Protein AF-A0A2D8NB82-F1 (afdb_monomer_lite)

Radius of gyration: 20.24 Å; chains: 1; bounding box: 32×34×57 Å

pLDDT: mean 88.19, std 11.0, range [58.53, 97.94]

Secondary structure (DSSP, 8-state):
-HHHHHHHHHHHHGGGG-PEEEETTTTT-EEEEEEEETTTTEEEEEEEE-HHHHTTTT--EEEE-

Sequence (65 aa):
MNKFFGIIFLFLSTSIFSQIKTDWLELRDVHYKSQYSEEYDSYFQVPFFGKNIEALDNKEVTITG

Structure (mmCIF, N/CA/C/O backbone):
data_AF-A0A2D8NB82-F1
#
_entry.id   AF-A0A2D8NB82-F1
#
loop_
_atom_site.group_PDB
_atom_site.id
_atom_site.type_symbol
_atom_site.label_atom_id
_atom_site.label_alt_id
_atom_site.label_comp_id
_atom_site.label_asym_id
_atom_site.label_entity_id
_atom_site.label_seq_id
_atom_site.pdbx_PDB_ins_code
_atom_site.Cartn_x
_atom_site.Cartn_y
_atom_site.Cartn_z
_atom_site.occupancy
_atom_site.B_iso_or_equiv
_atom_site.auth_seq_id
_atom_site.auth_comp_id
_atom_site.auth_asym_id
_atom_site.auth_atom_id
_atom_site.pdbx_PDB_model_num
ATOM 1 N N . MET A 1 1 ? -2.986 25.638 37.864 1.00 58.53 1 MET A N 1
ATOM 2 C CA . MET A 1 1 ? -2.257 24.913 36.798 1.00 58.53 1 MET A CA 1
ATOM 3 C C . MET A 1 1 ? -2.791 23.499 36.554 1.00 58.53 1 MET A C 1
ATOM 5 O O . MET A 1 1 ? -3.026 23.160 35.406 1.00 58.53 1 MET A O 1
ATOM 9 N N . ASN A 1 2 ? -3.081 22.704 37.590 1.00 64.50 2 ASN A N 1
ATOM 10 C CA . ASN A 1 2 ? -3.454 21.280 37.444 1.00 64.50 2 ASN A CA 1
ATOM 11 C C . ASN A 1 2 ? -4.763 21.023 36.668 1.00 64.50 2 ASN A C 1
ATOM 13 O O . ASN A 1 2 ? -4.871 20.027 35.963 1.00 64.50 2 ASN A O 1
ATOM 17 N N . LYS A 1 3 ? -5.743 21.938 36.740 1.00 70.06 3 LYS A N 1
ATOM 18 C CA . LYS A 1 3 ? -7.017 21.815 36.002 1.00 70.06 3 LYS A CA 1
ATOM 19 C C . LYS A 1 3 ? -6.849 21.912 34.475 1.00 70.06 3 LYS A C 1
ATOM 21 O O . LYS A 1 3 ? -7.642 21.333 33.747 1.00 70.06 3 LYS A O 1
ATOM 26 N N . PHE A 1 4 ? -5.816 22.612 33.999 1.00 77.06 4 PHE A N 1
ATOM 27 C CA . PHE A 1 4 ? -5.560 22.817 32.567 1.00 77.06 4 PHE A CA 1
ATOM 28 C C . PHE A 1 4 ? -4.966 21.561 31.913 1.00 77.06 4 PHE A C 1
ATOM 30 O O . PHE A 1 4 ? -5.361 21.181 30.815 1.00 77.06 4 PHE A O 1
ATOM 37 N N . PHE A 1 5 ? -4.087 20.862 32.636 1.00 81.19 5 PHE A N 1
ATOM 38 C CA . PHE A 1 5 ? -3.531 19.579 32.201 1.00 81.19 5 PHE A CA 1
ATOM 39 C C . PHE A 1 5 ? -4.602 18.498 32.031 1.00 81.19 5 PHE A C 1
ATOM 41 O O . PHE A 1 5 ? -4.529 17.720 31.086 1.00 81.19 5 PHE A O 1
ATOM 48 N N . GLY A 1 6 ? -5.626 18.485 32.892 1.00 81.38 6 GLY A N 1
ATOM 49 C CA . GLY A 1 6 ? -6.747 17.550 32.759 1.00 81.38 6 GLY A CA 1
ATOM 50 C C . GLY A 1 6 ? -7.527 17.732 31.454 1.00 81.38 6 GLY A C 1
ATOM 51 O O . GLY A 1 6 ? -7.900 16.748 30.827 1.00 81.38 6 GLY A O 1
ATOM 52 N N . ILE A 1 7 ? -7.712 18.978 31.006 1.00 82.56 7 ILE A N 1
ATOM 53 C CA . ILE A 1 7 ? -8.397 19.287 29.742 1.00 82.56 7 ILE A CA 1
ATOM 54 C C . ILE A 1 7 ? -7.553 18.819 28.550 1.00 82.56 7 ILE A C 1
ATOM 56 O O . ILE A 1 7 ? -8.075 18.157 27.660 1.00 82.56 7 ILE A O 1
ATOM 60 N N . ILE A 1 8 ? -6.244 19.092 28.559 1.00 81.75 8 ILE A N 1
ATOM 61 C CA . ILE A 1 8 ? -5.315 18.644 27.505 1.00 81.75 8 ILE A CA 1
ATOM 62 C C 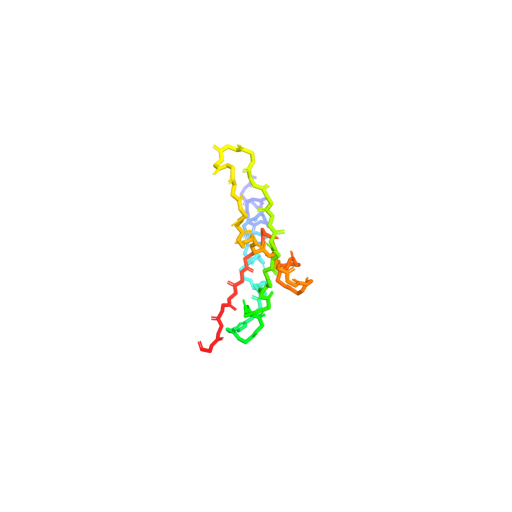. ILE A 1 8 ? -5.296 17.112 27.398 1.00 81.75 8 ILE A C 1
ATOM 64 O O . ILE A 1 8 ? -5.357 16.570 26.298 1.00 81.75 8 ILE A O 1
ATOM 68 N N . PHE A 1 9 ? -5.271 16.408 28.532 1.00 79.25 9 PHE A N 1
ATOM 69 C CA . PHE A 1 9 ? -5.303 14.944 28.557 1.00 79.25 9 PHE A CA 1
ATOM 70 C C . PHE A 1 9 ? -6.603 14.373 27.964 1.00 79.25 9 PHE A C 1
ATOM 72 O O . PHE A 1 9 ? -6.579 13.353 27.280 1.00 79.25 9 PHE A O 1
ATOM 79 N N . LEU A 1 10 ? -7.728 15.062 28.169 1.00 78.88 10 LEU A N 1
ATOM 80 C CA . LEU A 1 10 ? -9.035 14.681 27.631 1.00 78.88 10 LEU A CA 1
ATOM 81 C C . LEU A 1 10 ? -9.128 14.895 26.109 1.00 78.88 10 LEU A C 1
ATOM 83 O O . LEU A 1 10 ? -9.810 14.139 25.428 1.00 78.88 10 LEU A O 1
ATOM 87 N N . PHE A 1 11 ? -8.409 15.876 25.557 1.00 72.81 11 PHE A N 1
ATOM 88 C CA . PHE A 1 11 ? -8.303 16.061 24.104 1.00 72.81 11 PHE A CA 1
ATOM 89 C C . PHE A 1 11 ? -7.355 15.062 23.434 1.00 72.81 11 PHE A C 1
ATOM 91 O O . PHE A 1 11 ? -7.561 14.716 22.279 1.00 72.81 11 PHE A O 1
ATOM 98 N N . LEU A 1 12 ? -6.333 14.570 24.136 1.00 75.12 12 LEU A N 1
ATOM 99 C CA . LEU A 1 12 ? -5.429 13.552 23.590 1.00 75.12 12 LEU A CA 1
ATOM 100 C C . LEU A 1 12 ? -6.094 12.169 23.502 1.00 75.12 12 LEU A C 1
ATOM 102 O O . LEU A 1 12 ? -5.745 11.379 22.624 1.00 75.12 12 LEU A O 1
ATOM 106 N N . SER A 1 13 ? -7.070 11.875 24.368 1.00 70.38 13 SER A N 1
ATOM 107 C CA . SER A 1 13 ? -7.765 10.581 24.379 1.00 70.38 13 SER A CA 1
ATOM 108 C C . SER A 1 13 ? -8.807 10.412 23.265 1.00 70.38 13 SER A C 1
ATOM 110 O O . SER A 1 13 ? -9.120 9.276 22.909 1.00 70.38 13 SER A O 1
ATOM 112 N N . THR A 1 14 ? -9.319 11.493 22.665 1.00 65.69 14 THR A N 1
ATOM 113 C CA . THR A 1 14 ? -10.290 11.405 21.555 1.00 65.69 14 THR A CA 1
ATOM 114 C C . THR A 1 14 ? -9.667 10.876 20.262 1.00 65.69 14 THR A C 1
ATOM 116 O O . THR A 1 14 ? -10.369 10.270 19.455 1.00 65.69 14 THR A O 1
ATOM 119 N N . SER A 1 15 ? -8.349 11.023 20.100 1.00 63.19 15 SER A N 1
ATOM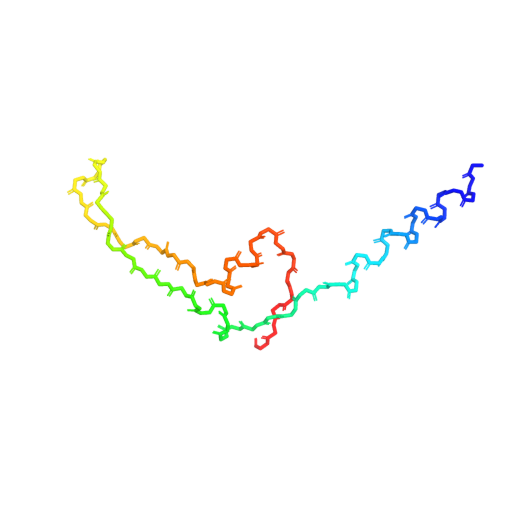 120 C CA . SER A 1 15 ? -7.569 10.499 18.968 1.00 63.19 15 SER A CA 1
ATOM 121 C C . SER A 1 15 ? -7.713 8.981 18.800 1.00 63.19 15 SER A C 1
ATOM 123 O O . SER A 1 15 ? -7.724 8.479 17.683 1.00 63.19 15 SER A O 1
ATOM 125 N N . ILE A 1 16 ? -7.881 8.252 19.910 1.00 65.81 16 ILE A N 1
ATOM 126 C CA . ILE A 1 16 ? -7.853 6.780 19.959 1.00 65.81 16 ILE A CA 1
ATOM 127 C C . ILE A 1 16 ? -9.120 6.157 19.336 1.00 65.81 16 ILE A C 1
ATOM 129 O O . ILE A 1 16 ? -9.103 5.018 18.881 1.00 65.81 16 ILE A O 1
ATOM 133 N N . PHE A 1 17 ? -10.235 6.895 19.283 1.00 63.69 17 PHE A N 1
ATOM 134 C CA . PHE A 1 17 ? -11.528 6.375 18.812 1.00 63.69 17 PHE A CA 1
ATOM 135 C C . PHE A 1 17 ? -11.854 6.715 17.348 1.00 63.69 17 PHE A C 1
ATOM 137 O O . PHE A 1 17 ? -12.926 6.350 16.869 1.00 63.69 17 PHE A O 1
ATOM 144 N N . SER A 1 18 ? -10.951 7.387 16.626 1.00 68.94 18 SER A N 1
ATOM 145 C CA . SER A 1 18 ? -11.189 7.857 15.252 1.00 68.94 18 SER A CA 1
ATOM 146 C C . SER A 1 18 ? -10.485 7.025 14.169 1.00 68.94 18 SER A C 1
ATOM 148 O O . SER A 1 18 ? -10.367 7.489 13.032 1.00 68.94 18 SER A O 1
ATOM 150 N N . GLN A 1 19 ? -10.003 5.819 14.486 1.00 82.00 19 GLN A N 1
ATOM 151 C CA . GLN A 1 19 ? -9.244 5.032 13.517 1.00 82.00 19 GLN A CA 1
ATOM 152 C C . GLN A 1 19 ? -10.088 4.637 12.300 1.00 82.00 19 GLN A C 1
ATOM 154 O O . GLN A 1 19 ? -11.207 4.131 12.433 1.00 82.00 19 GLN A O 1
ATOM 159 N N . ILE A 1 20 ? -9.531 4.826 11.107 1.00 90.94 20 ILE A N 1
ATOM 160 C CA . ILE A 1 20 ? -10.175 4.439 9.851 1.00 90.94 20 ILE A CA 1
ATOM 161 C C . ILE A 1 20 ? -10.093 2.918 9.713 1.00 90.94 20 ILE A C 1
ATOM 163 O O . ILE A 1 20 ? -9.013 2.342 9.823 1.00 90.94 20 ILE A O 1
ATOM 167 N N . LYS A 1 21 ? -11.227 2.252 9.483 1.00 92.19 21 LYS A N 1
ATOM 168 C CA . LYS A 1 21 ? -11.265 0.802 9.246 1.00 92.19 21 LYS A CA 1
ATOM 169 C C . LYS A 1 21 ? -11.164 0.513 7.754 1.00 92.19 21 LYS A C 1
ATOM 171 O O . LYS A 1 21 ? -11.846 1.170 6.975 1.00 92.19 21 LYS A O 1
ATOM 176 N N . THR A 1 22 ? -10.352 -0.471 7.392 1.00 93.75 22 THR A N 1
ATOM 177 C CA . THR A 1 22 ? -10.208 -0.984 6.021 1.00 93.75 22 THR A CA 1
ATOM 178 C C . THR A 1 22 ? -9.955 -2.497 6.056 1.00 93.75 22 THR A C 1
ATOM 180 O O . THR A 1 22 ? -9.821 -3.088 7.137 1.00 93.75 22 THR A O 1
ATOM 183 N N . ASP A 1 23 ? -9.900 -3.138 4.893 1.00 95.19 23 ASP A N 1
ATOM 184 C CA . ASP A 1 23 ? -9.633 -4.567 4.741 1.00 95.19 23 ASP A CA 1
ATOM 185 C C . ASP A 1 23 ? -8.647 -4.863 3.596 1.00 95.19 23 ASP A C 1
ATOM 187 O O . ASP A 1 23 ? -8.256 -3.991 2.817 1.00 95.19 23 ASP A O 1
ATOM 191 N N . TRP A 1 24 ? -8.217 -6.122 3.492 1.00 94.44 24 TRP A N 1
ATOM 192 C CA . TRP A 1 24 ? -7.284 -6.551 2.444 1.00 94.44 24 TRP A CA 1
ATOM 193 C C . TRP A 1 24 ? -7.842 -6.416 1.025 1.00 94.44 24 TRP A C 1
ATOM 195 O O . TRP A 1 24 ? -7.064 -6.347 0.072 1.00 94.44 24 TRP A O 1
ATOM 205 N N . LEU A 1 25 ? -9.167 -6.422 0.859 1.00 94.69 25 LEU A N 1
ATOM 206 C CA . LEU A 1 25 ? -9.799 -6.315 -0.450 1.00 94.69 25 LEU A CA 1
ATOM 207 C C . LEU A 1 25 ? -9.698 -4.879 -0.975 1.00 94.69 25 LEU A C 1
ATOM 209 O O . LEU A 1 25 ? -9.366 -4.700 -2.148 1.00 94.69 25 LEU A O 1
ATOM 213 N N . GLU A 1 26 ? -9.918 -3.884 -0.112 1.00 92.19 26 GLU A N 1
ATOM 214 C CA . GLU A 1 26 ? -9.697 -2.464 -0.409 1.00 92.19 26 GLU A CA 1
ATOM 215 C C . GLU A 1 26 ? -8.216 -2.154 -0.637 1.00 92.19 26 GLU A C 1
ATOM 217 O O . GLU A 1 26 ? -7.871 -1.496 -1.618 1.00 92.19 26 GLU A O 1
ATOM 222 N N . LEU A 1 27 ? -7.321 -2.682 0.206 1.00 94.31 27 LEU A N 1
ATOM 223 C CA . LEU A 1 27 ? -5.873 -2.454 0.091 1.00 94.31 27 LEU A CA 1
ATOM 224 C C . LEU A 1 27 ? -5.231 -3.102 -1.148 1.00 94.31 27 LEU A C 1
ATOM 226 O O . LEU A 1 27 ? -4.072 -2.829 -1.463 1.00 94.31 27 LEU A O 1
ATOM 230 N N . ARG A 1 28 ? -5.966 -3.947 -1.876 1.00 93.88 28 ARG A N 1
ATOM 231 C CA . ARG A 1 28 ? -5.503 -4.561 -3.127 1.00 93.88 28 ARG A CA 1
ATOM 232 C C . ARG A 1 28 ? -5.590 -3.618 -4.330 1.00 93.88 28 ARG A C 1
ATOM 234 O O . ARG A 1 28 ? -5.139 -3.997 -5.408 1.00 93.88 28 ARG A O 1
ATOM 241 N N . ASP A 1 29 ? -6.164 -2.427 -4.184 1.00 95.94 29 ASP A N 1
ATOM 242 C CA . ASP A 1 29 ? -6.311 -1.420 -5.247 1.00 95.94 29 ASP A CA 1
ATOM 243 C C . ASP A 1 29 ? -4.966 -0.764 -5.644 1.00 95.94 29 ASP A C 1
ATOM 245 O O . ASP A 1 29 ? -4.750 0.443 -5.531 1.00 95.94 29 ASP A O 1
ATOM 249 N N . VAL A 1 30 ? -4.018 -1.600 -6.072 1.00 95.56 30 VAL A N 1
ATOM 250 C CA . VAL A 1 30 ? -2.677 -1.249 -6.533 1.00 95.56 30 VAL A CA 1
ATOM 251 C C . VAL A 1 30 ? -2.567 -1.627 -8.003 1.00 95.56 30 VAL A C 1
ATOM 253 O O . VAL A 1 30 ? -2.854 -2.757 -8.410 1.00 95.56 30 VAL A O 1
ATOM 256 N N . HIS A 1 31 ? -2.113 -0.683 -8.811 1.00 95.56 31 HIS A N 1
ATOM 257 C CA . HIS A 1 31 ? -1.937 -0.840 -10.246 1.00 95.56 31 HIS A CA 1
ATOM 258 C C . HIS A 1 31 ? -0.487 -0.592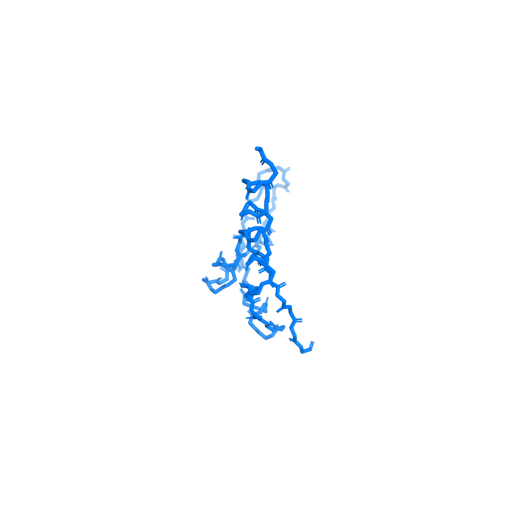 -10.634 1.00 95.56 31 HIS A C 1
ATOM 260 O O . HIS A 1 31 ? 0.275 -0.014 -9.869 1.00 95.56 31 HIS A O 1
ATOM 266 N N . TYR A 1 32 ? -0.103 -1.004 -11.839 1.00 96.44 32 TYR A N 1
ATOM 267 C CA . TYR A 1 32 ? 1.267 -0.865 -12.321 1.00 96.44 32 TYR A CA 1
ATOM 268 C C . TYR A 1 32 ? 1.294 -0.157 -13.664 1.00 96.44 32 TYR A C 1
ATOM 270 O O . TYR A 1 32 ? 0.451 -0.401 -14.531 1.00 96.44 32 TYR A O 1
ATOM 278 N N . LYS A 1 33 ? 2.281 0.720 -13.831 1.00 96.56 33 LYS A N 1
ATOM 279 C CA . LYS A 1 33 ? 2.605 1.338 -15.113 1.00 96.56 33 LYS A CA 1
ATOM 280 C C . LYS A 1 33 ? 4.067 1.094 -15.448 1.00 96.56 33 LYS A C 1
ATOM 282 O O . LYS A 1 33 ? 4.931 1.127 -14.574 1.00 96.56 33 LYS A O 1
ATOM 287 N N . SER A 1 34 ? 4.337 0.895 -16.731 1.00 97.56 34 SER A N 1
ATOM 288 C CA . SER A 1 34 ? 5.706 0.828 -17.219 1.00 97.56 34 SER A CA 1
ATOM 289 C C . SER A 1 34 ? 6.317 2.229 -17.206 1.00 97.56 34 SER A C 1
ATOM 291 O O . SER A 1 34 ? 5.744 3.161 -17.772 1.00 97.56 34 SER A O 1
ATOM 293 N N . GLN A 1 35 ? 7.459 2.383 -16.544 1.00 97.94 35 GLN A N 1
ATOM 294 C CA . GLN A 1 35 ? 8.217 3.625 -16.493 1.00 97.94 35 GLN A CA 1
ATOM 295 C C . GLN A 1 35 ? 9.670 3.346 -16.860 1.00 97.94 35 GLN A C 1
ATOM 297 O O . GLN A 1 35 ? 10.292 2.424 -16.332 1.00 97.94 35 GLN A O 1
ATOM 302 N N . TYR A 1 36 ? 10.192 4.145 -17.782 1.00 97.62 36 TYR A N 1
ATOM 303 C CA . TYR A 1 36 ? 11.588 4.082 -18.182 1.00 97.62 36 TYR A CA 1
ATOM 304 C C . TYR A 1 36 ? 12.482 4.691 -17.096 1.00 97.62 36 TYR A C 1
ATOM 306 O O . TYR A 1 36 ? 12.168 5.761 -16.570 1.00 97.62 36 TYR A O 1
ATOM 314 N N . SER A 1 37 ? 13.579 4.011 -16.766 1.00 96.50 37 SER A N 1
ATOM 315 C CA . SER A 1 37 ? 14.642 4.525 -15.905 1.00 96.50 37 SER A CA 1
ATOM 316 C C . SER A 1 37 ? 15.907 4.736 -16.726 1.00 96.50 37 SER A C 1
ATOM 318 O O . SER A 1 37 ? 16.460 3.781 -17.270 1.00 96.50 37 SER A O 1
ATOM 320 N N . GLU A 1 38 ? 16.373 5.983 -16.778 1.00 97.44 38 GLU A N 1
ATOM 321 C CA . GLU A 1 38 ? 17.621 6.358 -17.452 1.00 97.44 38 GLU A CA 1
ATOM 322 C C . GLU A 1 38 ? 18.853 5.753 -16.768 1.00 97.44 38 GLU A C 1
ATOM 324 O O . GLU A 1 38 ? 19.813 5.404 -17.445 1.00 97.44 38 GLU A O 1
ATOM 329 N N . GLU A 1 39 ? 18.816 5.578 -15.442 1.00 97.75 39 GLU A N 1
ATOM 330 C CA . GLU A 1 39 ? 19.929 5.017 -14.660 1.00 97.75 39 GLU A CA 1
ATOM 331 C C . GLU A 1 39 ? 20.254 3.575 -15.069 1.00 97.75 39 GLU A C 1
ATOM 333 O O . GLU A 1 39 ? 21.417 3.176 -15.096 1.00 97.75 39 GLU A O 1
ATOM 338 N N . TYR A 1 40 ? 19.221 2.803 -15.406 1.00 97.25 40 TYR A N 1
ATOM 339 C CA . TYR A 1 40 ? 19.338 1.379 -15.715 1.00 97.25 40 TYR A CA 1
ATOM 340 C C . TYR A 1 40 ? 19.063 1.058 -17.188 1.00 97.25 40 TYR A C 1
ATOM 342 O O . TYR A 1 40 ? 19.030 -0.121 -17.535 1.00 97.25 40 TYR A O 1
ATOM 350 N N . ASP A 1 41 ? 18.826 2.075 -18.029 1.00 97.56 41 ASP A N 1
ATOM 351 C CA . ASP A 1 41 ? 18.471 1.929 -19.452 1.00 97.56 41 ASP A CA 1
ATOM 352 C C . ASP A 1 41 ? 17.392 0.848 -19.663 1.00 97.56 41 ASP A C 1
ATOM 354 O O . ASP A 1 41 ? 17.547 -0.114 -20.415 1.00 97.56 41 ASP A O 1
ATOM 358 N N . SER A 1 42 ? 16.328 0.905 -18.854 1.00 97.94 42 SER A N 1
ATOM 359 C CA . SER A 1 42 ? 15.346 -0.183 -18.746 1.00 97.94 42 SER A CA 1
ATOM 360 C C . SER A 1 42 ? 13.973 0.296 -18.287 1.00 97.94 42 SER A C 1
ATOM 362 O O . SER A 1 42 ? 13.833 1.306 -17.596 1.00 97.94 42 SER A O 1
ATOM 364 N N . TYR A 1 43 ? 12.939 -0.468 -18.646 1.00 97.75 43 TYR A N 1
ATOM 365 C CA . TYR A 1 43 ? 11.565 -0.244 -18.198 1.00 97.75 43 TYR A CA 1
ATOM 366 C C . TYR A 1 43 ? 11.246 -1.057 -16.941 1.00 97.75 43 TYR A C 1
ATOM 368 O O . TYR A 1 43 ? 11.418 -2.275 -16.917 1.00 97.75 43 TYR A O 1
ATOM 376 N N . PHE A 1 44 ? 10.690 -0.389 -15.931 1.00 97.62 44 PHE A N 1
ATOM 377 C CA . PHE A 1 44 ? 10.248 -0.994 -14.676 1.00 97.62 44 PHE A CA 1
ATOM 378 C C . PHE A 1 44 ? 8.740 -0.853 -14.504 1.00 97.62 44 PHE A C 1
ATOM 380 O O . PHE A 1 44 ? 8.131 0.106 -14.977 1.00 97.62 44 PHE A O 1
ATOM 387 N N . GLN A 1 45 ? 8.131 -1.812 -13.809 1.00 97.50 45 GLN A N 1
ATOM 388 C CA . GLN A 1 45 ? 6.742 -1.703 -13.374 1.00 97.50 45 GLN A CA 1
ATOM 389 C C . GLN A 1 45 ? 6.704 -0.906 -12.074 1.00 97.50 45 GLN A C 1
ATOM 391 O O . GLN A 1 45 ? 7.104 -1.402 -11.023 1.00 97.50 45 GLN A O 1
ATOM 396 N N . 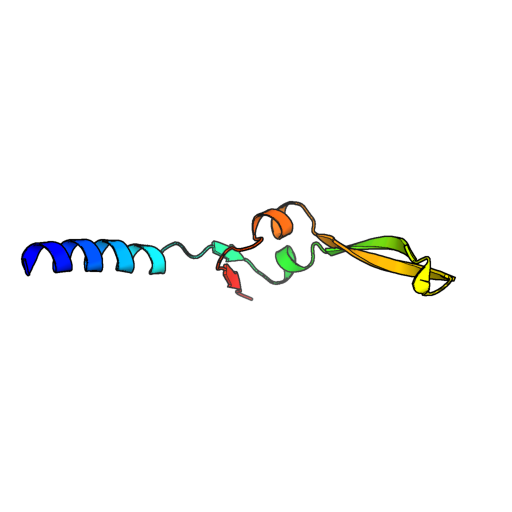VAL A 1 46 ? 6.236 0.335 -12.158 1.00 96.56 46 VAL A N 1
ATOM 397 C CA . VAL A 1 46 ? 6.108 1.227 -11.007 1.00 96.56 46 VAL A CA 1
ATOM 398 C C . VAL A 1 46 ? 4.665 1.172 -10.509 1.00 96.56 46 VAL A C 1
ATOM 400 O O . VAL A 1 46 ? 3.747 1.382 -11.314 1.00 96.56 46 VAL A O 1
ATOM 403 N N . PRO A 1 47 ? 4.440 0.871 -9.218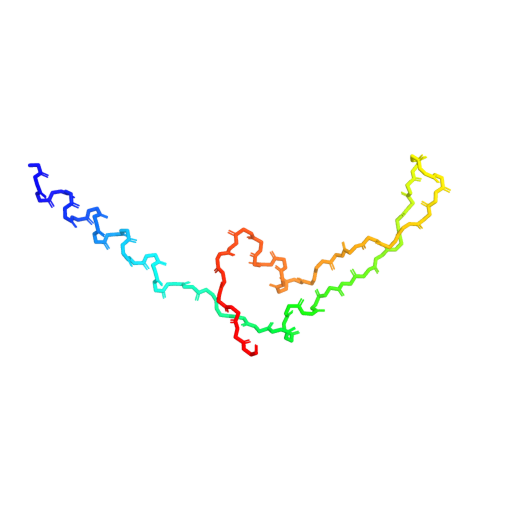 1.00 95.62 47 PRO A N 1
ATOM 404 C CA . PRO A 1 47 ? 3.099 0.836 -8.668 1.00 95.62 47 PRO A CA 1
ATOM 405 C C . PRO A 1 47 ? 2.506 2.246 -8.561 1.00 95.62 47 PRO A C 1
ATOM 407 O O . PRO A 1 47 ? 3.215 3.223 -8.317 1.00 95.62 47 PRO A O 1
ATOM 410 N N . PHE A 1 48 ? 1.192 2.341 -8.704 1.00 95.06 48 PHE A N 1
ATOM 411 C CA . PHE A 1 48 ? 0.392 3.490 -8.303 1.00 95.06 48 PHE A CA 1
ATOM 412 C C . PHE A 1 48 ? -0.865 2.995 -7.592 1.00 95.06 48 PHE A C 1
ATOM 414 O O . PHE A 1 48 ? -1.378 1.913 -7.886 1.00 95.06 48 PHE A O 1
ATOM 421 N N . PHE A 1 49 ? -1.331 3.772 -6.625 1.00 96.00 49 PHE A N 1
ATOM 422 C CA . PHE A 1 49 ? -2.448 3.399 -5.771 1.00 96.00 49 PHE A CA 1
ATOM 423 C C . PHE A 1 49 ? -3.749 3.960 -6.339 1.00 96.00 49 PHE A C 1
ATOM 425 O O . PHE A 1 49 ? -3.771 5.048 -6.912 1.00 96.00 49 PHE A O 1
ATOM 432 N N . GLY A 1 50 ? -4.841 3.213 -6.219 1.00 95.38 50 GLY A N 1
ATOM 433 C CA . GLY A 1 50 ? -6.159 3.742 -6.530 1.00 95.38 50 GLY A CA 1
ATOM 434 C C . GLY A 1 50 ? -6.601 4.779 -5.495 1.00 95.38 50 GLY A C 1
ATOM 435 O O . GLY A 1 50 ? -6.082 4.846 -4.378 1.00 95.38 50 GLY A O 1
ATOM 436 N N . LYS A 1 51 ? -7.591 5.601 -5.862 1.00 93.44 51 LYS A N 1
ATOM 437 C CA . LYS A 1 51 ? -8.012 6.786 -5.087 1.00 93.44 51 LYS A CA 1
ATOM 438 C C . LYS A 1 51 ? -8.349 6.482 -3.627 1.00 93.44 51 LYS A C 1
ATOM 440 O O . LYS A 1 51 ? -8.141 7.329 -2.762 1.00 93.44 51 LYS A O 1
ATOM 445 N N . ASN A 1 52 ? -8.891 5.296 -3.360 1.00 90.31 52 ASN A N 1
ATOM 446 C CA . ASN A 1 52 ? -9.278 4.893 -2.012 1.00 90.31 52 ASN A CA 1
ATOM 447 C C . ASN A 1 52 ? -8.047 4.663 -1.127 1.00 90.31 52 ASN A C 1
ATOM 449 O O . ASN A 1 52 ? -8.034 5.134 0.004 1.00 90.31 52 ASN A O 1
ATOM 453 N N . ILE A 1 53 ? -7.000 4.021 -1.656 1.00 94.44 53 ILE A N 1
ATOM 454 C CA . ILE A 1 53 ? -5.736 3.804 -0.941 1.00 94.44 53 ILE A CA 1
ATOM 455 C C . ILE A 1 53 ? -4.935 5.103 -0.851 1.00 94.44 53 ILE A C 1
ATOM 457 O O . ILE A 1 53 ? -4.397 5.407 0.210 1.00 94.44 53 ILE A O 1
ATOM 461 N N . GLU A 1 54 ? -4.896 5.911 -1.915 1.00 94.75 54 GLU A N 1
ATOM 462 C CA . GLU A 1 54 ? -4.247 7.232 -1.872 1.00 94.75 54 GLU A CA 1
ATOM 463 C C . GLU A 1 54 ? -4.844 8.117 -0.770 1.00 94.75 54 GLU A C 1
ATOM 465 O O . GLU A 1 54 ? -4.124 8.832 -0.076 1.00 94.75 54 GLU A O 1
ATOM 470 N N . ALA A 1 55 ? -6.158 8.034 -0.541 1.00 92.94 55 ALA A N 1
ATOM 471 C CA . ALA A 1 55 ? -6.823 8.767 0.531 1.00 92.94 55 ALA A CA 1
ATOM 472 C C . ALA A 1 55 ? -6.433 8.299 1.948 1.00 92.94 55 ALA A C 1
ATOM 474 O O . ALA A 1 55 ? -6.782 8.990 2.913 1.00 92.94 55 ALA A O 1
ATOM 475 N N . LEU A 1 56 ? -5.751 7.159 2.093 1.00 93.75 56 LEU A N 1
ATOM 476 C CA . LEU A 1 56 ? -5.215 6.643 3.357 1.00 93.75 56 LEU A CA 1
ATOM 477 C C . LEU A 1 56 ? -3.767 7.082 3.613 1.00 93.75 56 LEU A C 1
ATOM 479 O O . LEU A 1 56 ? -3.245 6.801 4.691 1.00 93.75 56 LEU A O 1
ATOM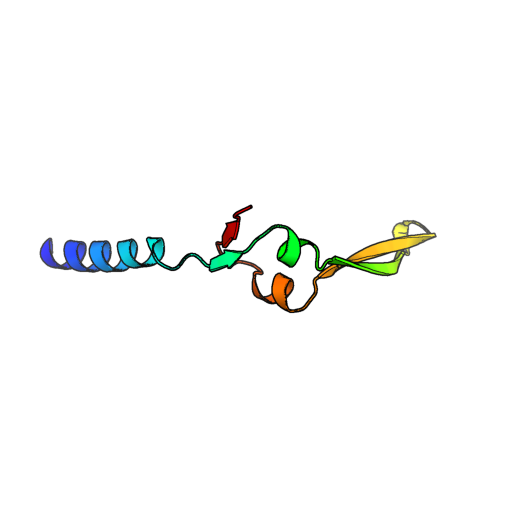 483 N N . ASP A 1 57 ? -3.125 7.773 2.667 1.00 94.12 57 ASP A N 1
ATOM 484 C CA . ASP A 1 57 ? -1.749 8.233 2.837 1.00 94.12 57 ASP A CA 1
ATOM 485 C C . ASP A 1 57 ? -1.595 9.076 4.114 1.00 94.12 57 ASP A C 1
ATOM 487 O O . ASP A 1 57 ? -2.403 9.963 4.407 1.00 94.12 57 ASP A O 1
ATOM 491 N N . ASN A 1 58 ? -0.560 8.762 4.894 1.00 92.31 58 ASN A N 1
ATOM 492 C CA . ASN A 1 58 ? -0.279 9.348 6.206 1.00 92.31 58 ASN A CA 1
ATOM 493 C C . ASN A 1 58 ? -1.414 9.230 7.251 1.00 92.31 58 ASN A C 1
ATOM 495 O O . ASN A 1 58 ? -1.414 9.970 8.238 1.00 92.31 58 ASN A O 1
ATOM 499 N N . LYS A 1 59 ? -2.374 8.309 7.079 1.00 91.25 59 LYS A N 1
ATOM 500 C CA . LYS A 1 59 ? -3.447 8.063 8.055 1.00 91.25 59 LYS A CA 1
ATOM 501 C C . LYS A 1 59 ? -3.234 6.767 8.821 1.00 91.25 59 LYS A C 1
ATOM 503 O O . LYS A 1 59 ? -2.819 5.751 8.271 1.00 91.25 59 LYS A O 1
ATOM 508 N N . GLU A 1 60 ? -3.587 6.793 10.101 1.00 90.88 60 GLU A N 1
ATOM 509 C CA . GLU A 1 60 ? -3.649 5.582 10.910 1.00 90.88 60 GLU A CA 1
ATOM 510 C C . GLU A 1 60 ? -4.907 4.785 10.552 1.00 90.88 60 GLU A C 1
ATOM 512 O O . GLU A 1 60 ? -6.025 5.316 10.559 1.00 90.88 60 GLU A O 1
ATOM 517 N N . VAL A 1 61 ? -4.728 3.502 10.239 1.00 92.50 61 VAL A N 1
ATOM 518 C CA . VAL A 1 61 ? -5.822 2.599 9.873 1.00 92.50 61 VAL A CA 1
ATOM 519 C C . VAL A 1 61 ? -5.829 1.369 10.772 1.00 92.50 61 VAL A C 1
ATOM 521 O O . VAL A 1 61 ? -4.801 0.964 11.312 1.00 92.50 61 VAL A O 1
ATOM 524 N N . THR A 1 62 ? -6.997 0.763 10.949 1.00 93.25 62 THR A N 1
ATOM 525 C CA . THR A 1 62 ? -7.140 -0.593 11.479 1.00 93.25 62 THR A CA 1
ATOM 526 C C . THR A 1 62 ? -7.521 -1.497 10.321 1.00 93.25 62 THR A C 1
ATOM 528 O O . THR A 1 62 ? -8.584 -1.325 9.723 1.00 93.25 62 THR A O 1
ATOM 531 N N . ILE A 1 63 ? -6.659 -2.464 10.022 1.00 93.81 63 ILE A N 1
ATOM 532 C CA . ILE A 1 63 ? -6.923 -3.479 9.006 1.00 93.81 63 ILE A CA 1
ATOM 533 C C . ILE A 1 63 ? -7.659 -4.634 9.676 1.00 93.81 63 ILE A C 1
ATOM 535 O O . ILE A 1 63 ? -7.252 -5.114 10.737 1.00 93.81 63 ILE A O 1
ATOM 539 N N . THR A 1 64 ? -8.754 -5.063 9.065 1.00 89.38 64 THR A N 1
ATOM 540 C CA . THR A 1 64 ? -9.542 -6.210 9.517 1.00 89.38 64 THR A CA 1
ATOM 541 C C . THR A 1 64 ? -9.729 -7.200 8.375 1.00 89.38 64 THR A C 1
ATOM 543 O O . THR A 1 64 ? -9.727 -6.794 7.214 1.00 89.38 64 THR A O 1
ATOM 546 N N . GLY A 1 65 ? -9.910 -8.481 8.705 1.00 81.81 65 GLY A N 1
ATOM 547 C CA . GLY A 1 65 ? -10.039 -9.557 7.717 1.00 81.81 65 GLY A CA 1
ATOM 548 C C . GLY A 1 65 ? -8.826 -10.466 7.640 1.00 81.81 65 GLY A C 1
ATOM 549 O O . GLY A 1 65 ? -7.691 -9.985 7.861 1.00 81.81 65 GLY A O 1
#

Foldseek 3Di:
DVVVVVVVVVVVVVVVPPAAEDEPVQVVQKDWDWDADPVVRDTDTDIDGPPSVVVCVPGHHDYDD